Protein AF-A0A7C3K535-F1 (afdb_monomer_lite)

Sequence (162 aa):
RSIVRLREKTDRGTINLNTNGSIPEKAERLCDAGLDSIRVTLNSSHSRYFKLYHRPIGYTVKEAVETLTRAKGKGIYTSINLLVFPGFTDREREIEGLIELVRKTRLDLIQMRNLNIDPDLYLKTMGKAEGMGIQKMIDILSKEFPSLQFGYFNRTKEKFYR

Radius of gyration: 16.17 Å; chains: 1; bounding box: 36×31×44 Å

pLDDT: mean 96.26, std 3.2, range [77.0, 98.69]

Foldseek 3Di:
DVLLVVVVVDPDWAAEAEDQLFAQVVLLVVLVSNHAAYEHEAQALDQQLRCLPVVDDNGTSVSNLSNLQSSVVSVHQYEYAHADDAQQCQAPVRLVSVLVSCVRNVHQEYAYDHNPDDPVVSCVRRPGGGGPDPVVSVVVNCVSRVRYYYHHDDDISVVSRD

Structure (mmCIF, N/CA/C/O backbone):
data_AF-A0A7C3K535-F1
#
_entry.id   AF-A0A7C3K535-F1
#
loop_
_atom_site.group_PDB
_atom_site.id
_atom_site.type_symbol
_atom_site.label_atom_id
_atom_site.label_alt_id
_atom_site.label_comp_id
_atom_site.label_asym_id
_atom_site.label_entity_id
_atom_site.label_seq_id
_atom_site.pdbx_PDB_ins_code
_atom_site.Cartn_x
_atom_site.Cartn_y
_atom_site.Cartn_z
_atom_site.occupancy
_atom_site.B_iso_or_equiv
_atom_site.auth_seq_id
_atom_site.auth_comp_id
_atom_site.auth_asym_id
_atom_site.auth_atom_id
_atom_site.pdbx_PDB_model_num
ATOM 1 N N . ARG A 1 1 ? -19.157 -10.384 12.219 1.00 86.75 1 ARG A N 1
ATOM 2 C CA . ARG A 1 1 ? -19.613 -10.404 13.633 1.00 86.75 1 ARG A CA 1
ATOM 3 C C . ARG A 1 1 ? -18.448 -10.390 14.624 1.00 86.75 1 ARG A C 1
ATOM 5 O O . ARG A 1 1 ? -18.591 -9.742 15.644 1.00 86.75 1 ARG A O 1
ATOM 12 N N . SER A 1 2 ? -17.313 -11.042 14.347 1.00 95.31 2 SER A N 1
ATOM 13 C CA . SER A 1 2 ? -16.177 -11.086 15.286 1.00 95.31 2 SER A CA 1
ATOM 14 C C . SER A 1 2 ? -15.617 -9.709 15.663 1.00 95.31 2 SER A C 1
ATOM 16 O O . SER A 1 2 ? -15.393 -9.475 16.841 1.00 95.31 2 SER A O 1
ATOM 18 N N . ILE A 1 3 ? -15.464 -8.788 14.698 1.00 97.12 3 ILE A N 1
ATOM 19 C CA . ILE A 1 3 ? -14.992 -7.414 14.966 1.00 97.12 3 ILE A CA 1
ATOM 20 C C . ILE A 1 3 ? -15.950 -6.688 15.921 1.00 97.12 3 ILE A C 1
ATOM 22 O O . ILE A 1 3 ? -15.516 -6.242 16.974 1.00 97.12 3 ILE A O 1
ATOM 26 N N . VAL A 1 4 ? -17.252 -6.675 15.609 1.00 97.62 4 VAL A N 1
ATOM 27 C CA . VAL A 1 4 ? -18.290 -6.081 16.473 1.00 97.62 4 VAL A CA 1
ATOM 28 C C . VAL A 1 4 ? -18.220 -6.644 17.894 1.00 97.62 4 VAL A C 1
ATOM 30 O O . VAL A 1 4 ? -18.099 -5.885 18.844 1.00 97.62 4 VAL A O 1
ATOM 33 N N . ARG A 1 5 ? -18.187 -7.976 18.042 1.00 97.50 5 ARG A N 1
ATOM 34 C CA . ARG A 1 5 ? -18.094 -8.626 19.361 1.00 97.50 5 ARG A CA 1
ATOM 35 C C . ARG A 1 5 ? -16.826 -8.258 20.128 1.00 97.50 5 ARG A C 1
ATOM 37 O O . ARG A 1 5 ? -16.858 -8.189 21.350 1.00 97.50 5 ARG A O 1
ATOM 44 N N . LEU A 1 6 ? -15.707 -8.050 19.434 1.00 97.19 6 LEU A N 1
ATOM 45 C CA . LEU A 1 6 ? -14.477 -7.585 20.071 1.00 97.19 6 LEU A CA 1
ATOM 46 C C . LEU A 1 6 ? -14.632 -6.133 20.541 1.00 97.19 6 LEU A C 1
ATOM 48 O O . LEU A 1 6 ? -14.271 -5.824 21.674 1.00 97.19 6 LEU A O 1
ATOM 52 N N . ARG A 1 7 ? -15.229 -5.272 19.709 1.00 96.38 7 ARG A N 1
ATOM 53 C CA . ARG A 1 7 ? -15.475 -3.855 20.019 1.00 96.38 7 ARG A CA 1
ATOM 54 C C . ARG A 1 7 ? -16.488 -3.631 21.133 1.00 96.38 7 ARG A C 1
ATOM 56 O O . ARG A 1 7 ? -16.332 -2.687 21.894 1.00 96.38 7 ARG A O 1
ATOM 63 N N . GLU A 1 8 ? -17.443 -4.539 21.302 1.00 97.44 8 GLU A N 1
ATOM 64 C CA . GLU A 1 8 ? -18.340 -4.572 22.465 1.00 97.44 8 GLU A CA 1
ATOM 65 C C . GLU A 1 8 ? -17.599 -4.858 23.784 1.00 97.44 8 GLU A C 1
ATOM 67 O O . GLU A 1 8 ? -18.088 -4.504 24.854 1.00 97.44 8 GLU A O 1
ATOM 72 N N . LYS A 1 9 ? -16.437 -5.527 23.736 1.00 97.75 9 LYS A N 1
ATOM 73 C CA . LYS A 1 9 ? -15.646 -5.879 24.928 1.00 97.75 9 LYS A CA 1
ATOM 74 C C . LYS A 1 9 ? -14.537 -4.881 25.220 1.00 97.75 9 LYS A C 1
ATOM 76 O O . LYS A 1 9 ? -14.189 -4.692 26.382 1.00 97.75 9 LYS A O 1
ATOM 81 N N . THR A 1 10 ? -13.949 -4.283 24.188 1.00 96.44 10 THR A N 1
ATOM 82 C CA . THR A 1 10 ? -12.898 -3.284 24.352 1.00 96.44 10 THR A CA 1
ATOM 83 C C . THR A 1 10 ? -12.716 -2.431 23.101 1.00 96.44 10 THR A C 1
ATOM 85 O O . THR A 1 10 ? -12.750 -2.916 21.967 1.00 96.44 10 THR A O 1
ATOM 88 N N . ASP A 1 11 ? -12.440 -1.149 23.315 1.00 93.38 11 ASP A N 1
ATOM 89 C CA . ASP A 1 11 ? -11.973 -0.243 22.273 1.00 93.38 11 ASP A CA 1
ATOM 90 C C . ASP A 1 11 ? -10.447 -0.317 22.080 1.00 93.38 11 ASP A C 1
ATOM 92 O O . ASP A 1 11 ? -9.935 0.186 21.082 1.00 93.38 11 ASP A O 1
ATOM 96 N N . ARG A 1 12 ? -9.702 -0.948 22.997 1.00 95.19 12 ARG A N 1
ATOM 97 C CA . ARG A 1 12 ? -8.234 -0.990 22.991 1.00 95.19 12 ARG A CA 1
ATOM 98 C C . ARG A 1 12 ? -7.688 -1.898 21.888 1.00 95.19 12 ARG A C 1
ATOM 100 O O . ARG A 1 12 ? -8.333 -2.844 21.437 1.00 95.19 12 ARG A O 1
ATOM 107 N N . GLY A 1 13 ? -6.442 -1.628 21.500 1.00 95.00 13 GLY A N 1
ATOM 108 C CA . GLY A 1 13 ? -5.723 -2.400 20.488 1.00 95.00 13 GLY A CA 1
ATOM 109 C C . GLY A 1 13 ? -6.129 -2.049 19.058 1.00 95.00 13 GLY A C 1
ATOM 110 O O . GLY A 1 13 ? -7.038 -1.253 18.822 1.00 95.00 13 GLY A O 1
ATOM 111 N N . THR A 1 14 ? -5.413 -2.636 18.099 1.00 97.00 14 THR A N 1
ATOM 112 C CA . THR A 1 14 ? -5.598 -2.369 16.669 1.00 97.00 14 THR A CA 1
ATOM 113 C C . THR A 1 14 ? -6.067 -3.620 15.940 1.00 97.00 14 THR A C 1
ATOM 115 O O . THR A 1 14 ? -5.381 -4.642 15.959 1.00 97.00 14 THR A O 1
ATOM 118 N N . ILE A 1 15 ? -7.216 -3.542 15.273 1.00 97.62 15 ILE A N 1
ATOM 119 C CA . ILE A 1 15 ? -7.706 -4.577 14.363 1.00 97.62 15 ILE A CA 1
ATOM 120 C C . ILE A 1 15 ? -7.273 -4.187 12.951 1.00 97.62 15 ILE A C 1
ATOM 122 O O . ILE A 1 15 ? -7.832 -3.275 12.341 1.00 97.62 15 ILE A O 1
ATOM 126 N N . ASN A 1 16 ? -6.274 -4.906 12.439 1.00 97.75 16 ASN A N 1
ATOM 127 C CA . ASN A 1 16 ? -5.749 -4.729 11.091 1.00 97.75 16 ASN A CA 1
ATOM 128 C C . ASN A 1 16 ? -6.223 -5.847 10.155 1.00 97.75 16 ASN A C 1
ATOM 130 O O . ASN A 1 16 ? -6.024 -7.028 10.448 1.00 97.75 16 ASN A O 1
ATOM 134 N N . LEU A 1 17 ? -6.725 -5.483 8.977 1.00 97.88 17 LEU A N 1
ATOM 135 C CA . LEU A 1 17 ? -7.033 -6.422 7.903 1.00 97.88 17 LEU A CA 1
ATOM 136 C C . LEU A 1 17 ? -5.875 -6.496 6.904 1.00 97.88 17 LEU A C 1
ATOM 138 O O . LEU A 1 17 ? -5.513 -5.499 6.289 1.00 97.88 17 LEU A O 1
ATOM 142 N N . ASN A 1 18 ? -5.338 -7.696 6.690 1.00 97.56 18 ASN A N 1
ATOM 143 C CA . ASN A 1 18 ? -4.467 -7.990 5.553 1.00 97.56 18 ASN A CA 1
ATOM 144 C C . ASN A 1 18 ? -5.301 -8.637 4.450 1.00 97.56 18 ASN A C 1
ATOM 146 O O . ASN A 1 18 ? -5.963 -9.642 4.699 1.00 97.56 18 ASN A O 1
ATOM 150 N N . THR A 1 19 ? -5.278 -8.073 3.247 1.00 97.44 19 THR A N 1
ATOM 151 C CA . THR A 1 19 ? -6.087 -8.568 2.130 1.00 97.44 19 THR A CA 1
ATOM 152 C C . THR A 1 19 ? -5.402 -8.322 0.785 1.00 97.44 19 THR A C 1
ATOM 154 O O . THR A 1 19 ? -4.480 -7.520 0.669 1.00 97.44 19 THR A O 1
ATOM 157 N N . ASN A 1 20 ? -5.868 -9.008 -0.255 1.00 95.75 20 ASN A N 1
ATOM 158 C CA . ASN A 1 20 ? -5.533 -8.692 -1.645 1.00 95.75 20 ASN A CA 1
ATOM 159 C C . ASN A 1 20 ? -6.450 -7.604 -2.243 1.00 95.75 20 ASN A C 1
ATOM 161 O O . ASN A 1 20 ? -6.239 -7.195 -3.380 1.00 95.75 20 ASN A O 1
ATOM 165 N N . GLY A 1 21 ? -7.468 -7.153 -1.497 1.00 97.12 21 GLY A N 1
ATOM 166 C CA . GLY A 1 21 ? -8.404 -6.113 -1.928 1.00 97.12 21 GLY A CA 1
ATOM 167 C C . GLY A 1 21 ? -9.394 -6.555 -3.011 1.00 97.12 21 GLY A C 1
ATOM 168 O O . GLY A 1 21 ? -9.965 -5.719 -3.693 1.00 97.12 21 GLY A O 1
ATOM 169 N N . SER A 1 22 ? -9.606 -7.859 -3.192 1.00 97.19 22 SER A N 1
ATOM 170 C CA . SER A 1 22 ? -10.428 -8.394 -4.292 1.00 97.19 22 SER A CA 1
ATOM 171 C C . SER A 1 22 ? -11.937 -8.153 -4.177 1.00 97.19 22 SER A C 1
ATOM 173 O O . SER A 1 22 ? -12.636 -8.297 -5.174 1.00 97.19 22 SER A O 1
ATOM 175 N N . ILE A 1 23 ? -12.461 -7.826 -2.987 1.00 97.88 23 ILE A N 1
ATOM 176 C CA . ILE A 1 23 ? -13.910 -7.704 -2.748 1.00 97.88 23 ILE A CA 1
ATOM 177 C C . ILE A 1 23 ? -14.211 -6.423 -1.948 1.00 97.88 23 ILE A C 1
ATOM 179 O O . ILE A 1 23 ? -14.286 -6.483 -0.710 1.00 97.88 23 ILE A O 1
ATOM 183 N N . PRO A 1 24 ? -14.389 -5.272 -2.624 1.00 98.38 24 PRO A N 1
ATOM 184 C CA . PRO A 1 24 ? -14.587 -3.978 -1.973 1.00 98.38 24 PRO A CA 1
ATOM 185 C C . PRO A 1 24 ? -15.774 -3.943 -1.010 1.00 98.38 24 PRO A C 1
ATOM 187 O O . PRO A 1 24 ? -15.627 -3.449 0.108 1.00 98.38 24 PRO A O 1
ATOM 190 N N . GLU A 1 25 ? -16.922 -4.536 -1.367 1.00 98.12 25 GLU A N 1
ATOM 191 C CA . GLU A 1 25 ? -18.115 -4.484 -0.506 1.00 98.12 25 GLU A CA 1
ATOM 192 C C . GLU A 1 25 ? -17.897 -5.240 0.810 1.00 98.12 25 GLU A C 1
ATOM 194 O O . GLU A 1 25 ? -18.410 -4.860 1.862 1.00 98.12 25 GLU A O 1
ATOM 199 N N . LYS A 1 26 ? -17.116 -6.327 0.784 1.00 97.50 26 LYS A N 1
ATOM 200 C CA . LYS A 1 26 ? -16.793 -7.074 2.008 1.00 97.50 26 LYS A CA 1
ATOM 201 C C . LYS A 1 26 ? -15.821 -6.300 2.888 1.00 97.50 26 LYS A C 1
ATOM 203 O O . LYS A 1 26 ? -15.988 -6.327 4.103 1.00 97.50 26 LYS A O 1
ATOM 208 N N . ALA A 1 27 ? -14.833 -5.626 2.301 1.00 98.00 27 ALA A N 1
ATOM 209 C CA . ALA A 1 27 ? -13.913 -4.783 3.056 1.00 98.00 27 ALA A CA 1
ATOM 210 C C . ALA A 1 27 ? -14.654 -3.614 3.719 1.00 98.00 27 ALA A C 1
ATOM 212 O O . ALA A 1 27 ? -14.468 -3.373 4.910 1.00 98.00 27 ALA A O 1
ATOM 213 N N . GLU A 1 28 ? -15.561 -2.960 2.995 1.00 98.12 28 GLU A N 1
ATOM 214 C CA . GLU A 1 28 ? -16.398 -1.877 3.518 1.00 98.12 28 GLU A CA 1
ATOM 215 C C . GLU A 1 28 ? -17.247 -2.330 4.715 1.00 98.12 28 GLU A C 1
ATOM 217 O O . GLU A 1 28 ? -17.215 -1.701 5.770 1.00 98.12 28 GLU A O 1
ATOM 222 N N . ARG A 1 29 ? -17.886 -3.504 4.627 1.00 98.12 29 ARG A N 1
ATOM 223 C CA . ARG A 1 29 ? -18.624 -4.088 5.762 1.00 98.12 29 ARG A CA 1
ATOM 224 C C . ARG A 1 29 ? -17.751 -4.364 6.988 1.00 98.12 29 ARG A C 1
ATOM 226 O O . ARG A 1 29 ? -18.265 -4.394 8.104 1.00 98.12 29 ARG A O 1
ATOM 233 N N . LEU A 1 30 ? -16.457 -4.636 6.801 1.00 98.25 30 LEU A N 1
ATOM 234 C CA . LEU A 1 30 ? -15.517 -4.786 7.916 1.00 98.25 30 LEU A CA 1
ATOM 235 C C . LEU A 1 30 ? -15.138 -3.424 8.507 1.00 98.25 30 LEU A C 1
ATOM 237 O O . LEU A 1 30 ? -15.011 -3.333 9.725 1.00 98.25 30 LEU A O 1
ATOM 241 N N . CYS A 1 31 ? -15.029 -2.381 7.678 1.00 98.12 31 CYS A N 1
ATOM 242 C CA . CYS A 1 31 ? -14.852 -0.999 8.130 1.00 98.12 31 CYS A CA 1
ATOM 243 C C . CYS A 1 31 ? -16.015 -0.584 9.040 1.00 98.12 31 CYS A C 1
ATOM 245 O O . CYS A 1 31 ? -15.785 -0.227 10.193 1.00 98.12 31 CYS A O 1
ATOM 247 N N . ASP A 1 32 ? -17.256 -0.770 8.579 1.00 98.06 32 ASP A N 1
ATOM 248 C CA . ASP A 1 32 ? -18.470 -0.458 9.350 1.00 98.06 32 ASP A CA 1
ATOM 249 C C . ASP A 1 32 ? -18.575 -1.265 10.659 1.00 98.06 32 ASP A C 1
ATOM 251 O O . ASP A 1 32 ? -19.232 -0.852 11.611 1.00 98.06 32 ASP A O 1
ATOM 255 N N . ALA A 1 33 ? -17.918 -2.426 10.729 1.00 97.81 33 ALA A N 1
ATOM 256 C CA . ALA A 1 33 ? -17.906 -3.276 11.914 1.00 97.81 33 ALA A CA 1
ATOM 257 C C . ALA A 1 33 ? -16.893 -2.844 12.994 1.00 97.81 33 ALA A C 1
ATOM 259 O O . ALA A 1 33 ? -16.881 -3.467 14.058 1.00 97.81 33 ALA A O 1
ATOM 260 N N . GLY A 1 34 ? -16.046 -1.838 12.733 1.00 97.62 34 GLY A N 1
ATOM 261 C CA . GLY A 1 34 ? -15.044 -1.319 13.677 1.00 97.62 34 GLY A CA 1
ATOM 262 C C . GLY A 1 34 ? -13.599 -1.769 13.415 1.00 97.62 34 GLY A C 1
ATOM 263 O O . GLY A 1 34 ? -12.822 -1.915 14.365 1.00 97.62 34 GLY A O 1
ATOM 264 N N . LEU A 1 35 ? -13.251 -2.045 12.152 1.00 98.00 35 LEU A N 1
ATOM 265 C CA . LEU A 1 35 ? -11.861 -2.218 11.705 1.00 98.00 35 LEU A CA 1
ATOM 266 C C . LEU A 1 35 ? -11.084 -0.901 11.888 1.00 98.00 35 LEU A C 1
ATOM 268 O O . LEU A 1 35 ? -11.656 0.151 11.642 1.00 98.00 35 LEU A O 1
ATOM 272 N N . ASP A 1 36 ? -9.801 -0.940 12.266 1.00 98.38 36 ASP A N 1
ATOM 273 C CA . ASP A 1 36 ? -9.002 0.296 12.419 1.00 98.38 36 ASP A CA 1
ATOM 274 C C . ASP A 1 36 ? -8.091 0.564 11.222 1.00 98.38 36 ASP A C 1
ATOM 276 O O . ASP A 1 36 ? -7.874 1.714 10.835 1.00 98.38 36 ASP A O 1
ATOM 280 N N . SER A 1 37 ? -7.519 -0.499 10.653 1.00 98.44 37 SER A N 1
ATOM 281 C CA . SER A 1 37 ? -6.593 -0.390 9.533 1.00 98.44 37 SER A CA 1
ATOM 282 C C . SER A 1 37 ? -6.758 -1.511 8.521 1.00 98.44 37 SER A C 1
ATOM 284 O O . SER A 1 37 ? -7.152 -2.638 8.838 1.00 98.44 37 SER A O 1
ATOM 286 N N . ILE A 1 38 ? -6.403 -1.202 7.281 1.00 98.56 38 ILE A N 1
ATOM 287 C CA . ILE A 1 38 ? -6.387 -2.150 6.176 1.00 98.56 38 ILE A CA 1
ATOM 288 C C . ILE A 1 38 ? -5.071 -2.045 5.415 1.00 98.56 38 ILE A C 1
ATOM 290 O O . ILE A 1 38 ? -4.523 -0.960 5.202 1.00 98.56 38 ILE A O 1
ATOM 294 N N . ARG A 1 39 ? -4.575 -3.201 4.987 1.00 98.25 39 ARG A N 1
ATOM 295 C CA . ARG A 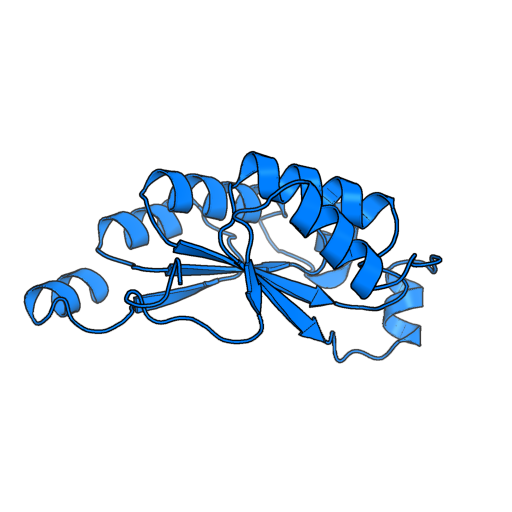1 39 ? -3.399 -3.329 4.144 1.00 98.25 39 ARG A CA 1
ATOM 296 C C . ARG A 1 39 ? -3.704 -4.172 2.921 1.00 98.25 39 ARG A C 1
ATOM 298 O O . ARG A 1 39 ? -4.140 -5.319 3.055 1.00 98.25 39 ARG A O 1
ATOM 305 N N . VAL A 1 40 ? -3.409 -3.613 1.751 1.00 98.38 40 VAL A N 1
ATOM 306 C CA . VAL A 1 40 ? -3.534 -4.298 0.460 1.00 98.38 40 VAL A CA 1
ATOM 307 C C . VAL A 1 40 ? -2.156 -4.540 -0.151 1.00 98.38 40 VAL A C 1
ATOM 309 O O . VAL A 1 40 ? -1.333 -3.632 -0.219 1.00 98.38 40 VAL A O 1
ATOM 312 N N . THR A 1 41 ? -1.877 -5.766 -0.587 1.00 97.44 41 THR A N 1
ATOM 313 C CA . THR A 1 41 ? -0.598 -6.104 -1.234 1.00 97.44 41 THR A CA 1
ATOM 314 C C . THR A 1 41 ? -0.650 -5.862 -2.735 1.00 97.44 41 THR A C 1
ATOM 316 O O . THR A 1 41 ? -1.550 -6.367 -3.401 1.00 97.44 41 THR A O 1
ATOM 319 N N . LEU A 1 42 ? 0.347 -5.145 -3.259 1.00 96.88 42 LEU A N 1
ATOM 320 C CA . LEU A 1 42 ? 0.508 -4.845 -4.682 1.00 96.88 42 LEU A CA 1
ATOM 321 C C . LEU A 1 42 ? 1.985 -4.998 -5.073 1.00 96.88 42 LEU A C 1
ATOM 323 O O . LEU A 1 42 ? 2.867 -4.542 -4.344 1.00 96.88 42 LEU A O 1
ATOM 327 N N . ASN A 1 43 ? 2.268 -5.585 -6.236 1.00 96.06 43 ASN A N 1
ATOM 328 C CA . ASN A 1 43 ? 3.584 -5.460 -6.881 1.00 96.06 43 ASN A CA 1
ATOM 329 C C . ASN A 1 43 ? 3.664 -4.263 -7.842 1.00 96.06 43 ASN A C 1
ATOM 331 O O . ASN A 1 43 ? 4.754 -3.800 -8.153 1.00 96.06 43 ASN A O 1
ATOM 335 N N . SER A 1 44 ? 2.516 -3.801 -8.343 1.00 97.12 44 SER A N 1
ATOM 336 C CA . SER A 1 44 ? 2.398 -2.714 -9.312 1.00 97.12 44 SER A CA 1
ATOM 337 C C . SER A 1 44 ? 0.988 -2.122 -9.271 1.00 97.12 44 SER A C 1
ATOM 339 O O . SER A 1 44 ? 0.015 -2.840 -9.024 1.00 97.12 44 SER A O 1
ATOM 341 N N . SER A 1 45 ? 0.873 -0.822 -9.545 1.00 95.56 45 SER A N 1
ATOM 342 C CA . SER A 1 45 ? -0.403 -0.125 -9.771 1.00 95.56 45 SER A CA 1
ATOM 343 C C . SER A 1 45 ? -0.956 -0.347 -11.187 1.00 95.56 45 SER A C 1
ATOM 345 O O . SER A 1 45 ? -2.138 -0.115 -11.447 1.00 95.56 45 SER A O 1
ATOM 347 N N . HIS A 1 46 ? -0.132 -0.850 -12.108 1.00 96.50 46 HIS A N 1
ATOM 348 C CA . HIS A 1 46 ? -0.516 -1.110 -13.490 1.00 96.50 46 HIS A CA 1
ATOM 349 C C . HIS A 1 46 ? -1.126 -2.500 -13.643 1.00 96.50 46 HIS A C 1
ATOM 351 O O . HIS A 1 46 ? -0.506 -3.518 -13.331 1.00 96.50 46 HIS A O 1
ATOM 357 N N . SER A 1 47 ? -2.320 -2.559 -14.238 1.00 96.19 47 SER A N 1
ATOM 358 C CA . SER A 1 47 ? -3.088 -3.803 -14.407 1.00 96.19 47 SER A CA 1
ATOM 359 C C . SER A 1 47 ? -2.291 -4.936 -15.073 1.00 96.19 47 SER A C 1
ATOM 361 O O . SER A 1 47 ? -2.377 -6.088 -14.646 1.00 96.19 47 SER A O 1
ATOM 363 N N . ARG A 1 48 ? -1.457 -4.617 -16.077 1.00 95.81 48 ARG A N 1
ATOM 364 C CA . ARG A 1 48 ? -0.600 -5.601 -16.762 1.00 95.81 48 ARG A CA 1
ATOM 365 C C . ARG A 1 48 ? 0.339 -6.309 -15.784 1.00 95.81 48 ARG A C 1
ATOM 367 O O . ARG A 1 48 ? 0.341 -7.536 -15.726 1.00 95.81 48 ARG A O 1
ATOM 374 N N . TYR A 1 49 ? 1.132 -5.552 -15.034 1.00 96.62 49 TYR A N 1
ATOM 375 C CA . TYR A 1 49 ? 2.157 -6.109 -14.149 1.00 96.62 49 TYR A CA 1
ATOM 376 C C . TYR A 1 49 ? 1.560 -6.691 -12.872 1.00 96.62 49 TYR A C 1
ATOM 378 O O . TYR A 1 49 ? 2.045 -7.714 -12.386 1.00 96.62 49 TYR A O 1
ATOM 386 N N . PHE A 1 50 ? 0.455 -6.114 -12.394 1.00 97.31 50 PHE A N 1
ATOM 387 C CA . PHE A 1 50 ? -0.363 -6.716 -11.350 1.00 97.31 50 PHE A CA 1
ATOM 388 C C . PHE A 1 50 ? -0.818 -8.125 -11.747 1.00 97.31 50 PHE A C 1
ATOM 390 O O . PHE A 1 50 ? -0.600 -9.089 -11.013 1.00 97.31 50 PHE A O 1
ATOM 397 N N . LYS A 1 51 ? -1.397 -8.273 -12.948 1.00 97.19 51 LYS A N 1
ATOM 398 C CA . LYS A 1 51 ? -1.884 -9.562 -13.456 1.00 97.19 51 LYS A CA 1
ATOM 399 C C . LYS A 1 51 ? -0.756 -10.574 -13.655 1.00 97.19 51 LYS A C 1
ATOM 401 O O . LYS A 1 51 ? -0.939 -11.739 -13.310 1.00 97.19 51 LYS A O 1
ATOM 406 N N . LEU A 1 52 ? 0.384 -10.149 -14.203 1.00 96.25 52 LEU A N 1
ATOM 407 C CA . LEU A 1 52 ? 1.532 -11.030 -14.447 1.00 96.25 52 LEU A CA 1
ATOM 408 C C . LEU A 1 52 ? 2.074 -11.653 -13.153 1.00 96.25 52 LEU A C 1
ATOM 410 O O . LEU A 1 52 ? 2.413 -12.836 -13.152 1.00 96.25 52 LEU A O 1
ATOM 414 N N . TYR A 1 53 ? 2.108 -10.876 -12.066 1.00 95.81 53 TYR A N 1
ATOM 415 C CA . TYR A 1 53 ? 2.579 -11.345 -10.764 1.00 95.81 53 TYR A CA 1
ATOM 416 C C . TYR A 1 53 ? 1.508 -12.130 -10.006 1.00 95.81 53 TYR A C 1
ATOM 418 O O . TYR A 1 53 ? 1.715 -13.287 -9.652 1.00 95.81 53 TYR A O 1
ATOM 426 N N . HIS A 1 54 ? 0.350 -11.509 -9.761 1.00 94.69 54 HIS A N 1
ATOM 427 C CA . HIS A 1 54 ? -0.665 -12.057 -8.860 1.00 94.69 54 HIS A CA 1
ATOM 428 C C . HIS A 1 54 ? -1.537 -13.137 -9.499 1.00 94.69 54 HIS A C 1
ATOM 430 O O . HIS A 1 54 ? -2.147 -13.913 -8.768 1.00 94.69 54 HIS A O 1
ATOM 436 N N . ARG A 1 55 ? -1.633 -13.171 -10.837 1.00 95.06 55 ARG A N 1
ATOM 437 C CA . ARG A 1 55 ? -2.518 -14.073 -11.597 1.00 95.06 55 ARG A CA 1
ATOM 438 C C . ARG A 1 55 ? -3.930 -14.169 -10.981 1.00 95.06 55 ARG A C 1
ATOM 440 O O . ARG A 1 55 ? -4.397 -15.267 -10.683 1.00 95.06 55 ARG A O 1
ATOM 447 N N . PRO A 1 56 ? -4.598 -13.024 -10.745 1.00 95.12 56 PRO A N 1
ATOM 448 C CA . PRO A 1 56 ? -5.853 -12.988 -10.009 1.00 95.12 56 PRO A CA 1
ATOM 449 C C . PRO A 1 56 ? -6.979 -13.702 -10.770 1.00 95.12 56 PRO A C 1
ATOM 451 O O . PRO A 1 56 ? -7.035 -13.661 -12.000 1.00 95.12 56 PRO A O 1
ATOM 454 N N . ILE A 1 57 ? -7.910 -14.305 -10.026 1.00 93.44 57 ILE A N 1
ATOM 455 C CA . ILE A 1 57 ? -9.131 -14.918 -10.564 1.00 93.44 57 ILE A CA 1
ATOM 456 C C . ILE A 1 57 ? -10.317 -14.057 -10.135 1.00 93.44 57 ILE A C 1
ATOM 458 O O . ILE A 1 57 ? -10.553 -13.880 -8.943 1.00 93.44 57 ILE A O 1
ATOM 462 N N . GLY A 1 58 ? -11.057 -13.516 -11.105 1.00 92.50 58 GLY A N 1
ATOM 463 C CA . GLY A 1 58 ? -12.291 -12.766 -10.846 1.00 92.50 58 GLY A CA 1
ATOM 464 C C . GLY A 1 58 ? -12.110 -11.346 -10.295 1.00 92.50 58 GLY A C 1
ATOM 465 O O . GLY A 1 58 ? -13.096 -10.747 -9.889 1.00 92.50 58 GLY A O 1
ATOM 466 N N . TYR A 1 59 ? -10.889 -10.799 -10.282 1.00 95.25 59 TYR A N 1
ATOM 467 C CA . TYR A 1 59 ? -10.633 -9.398 -9.927 1.00 95.25 59 TYR A CA 1
ATOM 468 C C . TYR A 1 59 ? -9.351 -8.866 -10.586 1.00 95.25 59 TYR A C 1
ATOM 470 O O . TYR A 1 59 ? -8.556 -9.614 -11.162 1.00 95.25 59 TYR A O 1
ATOM 478 N N . THR A 1 60 ? -9.148 -7.558 -10.504 1.00 96.62 60 THR A N 1
ATOM 479 C CA . THR A 1 60 ? -8.004 -6.816 -11.033 1.00 96.62 60 THR A CA 1
ATOM 480 C C . THR A 1 60 ? -7.456 -5.852 -9.980 1.00 96.62 60 THR A C 1
ATOM 482 O O . THR A 1 60 ? -7.967 -5.736 -8.867 1.00 96.62 60 THR A O 1
ATOM 485 N N . VAL A 1 61 ? -6.420 -5.094 -10.344 1.00 97.50 61 VAL A N 1
ATOM 486 C CA . VAL A 1 61 ? -5.926 -4.003 -9.495 1.00 97.50 61 VAL A CA 1
ATOM 487 C C . VAL A 1 61 ? -7.017 -2.962 -9.195 1.00 97.50 61 VAL A C 1
ATOM 489 O O . VAL A 1 61 ? -6.960 -2.310 -8.161 1.00 97.50 61 VAL A O 1
ATOM 492 N N . LYS A 1 62 ? -8.047 -2.823 -10.045 1.00 97.94 62 LYS A N 1
ATOM 493 C CA . LYS A 1 62 ? -9.127 -1.847 -9.835 1.00 97.94 62 LYS A CA 1
ATOM 494 C C . LYS A 1 62 ? -9.899 -2.114 -8.546 1.00 97.94 62 LYS A C 1
ATOM 496 O O . LYS A 1 62 ? -10.132 -1.174 -7.796 1.00 97.94 62 LYS A O 1
ATOM 501 N N . GLU A 1 63 ? -10.230 -3.371 -8.260 1.00 98.44 63 GLU A N 1
ATOM 502 C CA . GLU A 1 63 ? -10.929 -3.760 -7.029 1.00 98.44 63 GLU A CA 1
ATOM 503 C C . GLU A 1 63 ? -10.052 -3.508 -5.793 1.00 98.44 63 GLU A C 1
ATOM 505 O O . GLU A 1 63 ? -10.537 -3.032 -4.766 1.00 98.44 63 GLU A O 1
ATOM 510 N N . ALA A 1 64 ? -8.739 -3.733 -5.909 1.00 97.94 64 ALA A N 1
ATOM 511 C CA . ALA A 1 64 ? -7.785 -3.425 -4.847 1.00 97.94 64 ALA A CA 1
ATOM 512 C C . ALA A 1 64 ? -7.727 -1.918 -4.538 1.00 97.94 64 ALA A C 1
ATOM 514 O O . ALA A 1 64 ? -7.761 -1.522 -3.370 1.00 97.94 64 ALA A O 1
ATOM 515 N N . VAL A 1 65 ? -7.704 -1.076 -5.577 1.00 98.50 65 VAL A N 1
ATOM 516 C CA . VAL A 1 65 ? -7.770 0.388 -5.443 1.00 98.50 65 VAL A CA 1
ATOM 517 C C . VAL A 1 65 ? -9.109 0.827 -4.854 1.00 98.50 65 VAL A C 1
ATOM 519 O O . VAL A 1 65 ? -9.128 1.629 -3.927 1.00 98.50 65 VAL A O 1
ATOM 522 N N . GLU A 1 66 ? -10.218 0.270 -5.338 1.00 98.62 66 GLU A N 1
ATOM 523 C CA . GLU A 1 66 ? -11.563 0.575 -4.842 1.00 98.62 66 GLU A CA 1
ATOM 524 C C . GLU A 1 66 ? -11.721 0.209 -3.361 1.00 98.62 66 GLU A C 1
ATOM 526 O O . GLU A 1 66 ? -12.251 0.993 -2.576 1.00 98.62 66 GLU A O 1
ATOM 531 N N . THR A 1 67 ? -11.187 -0.944 -2.948 1.00 98.69 67 THR A N 1
ATOM 532 C CA . THR A 1 67 ? -11.140 -1.362 -1.540 1.00 98.69 67 THR A CA 1
ATOM 533 C C . THR A 1 67 ? -10.453 -0.311 -0.665 1.00 98.69 67 THR A C 1
ATOM 535 O O . THR A 1 67 ? -10.976 0.043 0.393 1.00 98.69 67 THR A O 1
ATOM 538 N N . LEU A 1 68 ? -9.299 0.208 -1.101 1.00 98.69 68 LEU A N 1
ATOM 539 C CA . LEU A 1 68 ? -8.567 1.248 -0.373 1.00 98.69 68 LEU A CA 1
ATOM 540 C C . LEU A 1 68 ? -9.337 2.571 -0.352 1.00 98.69 68 LEU A C 1
ATOM 542 O O . LEU A 1 68 ? -9.477 3.169 0.712 1.00 98.69 68 LEU A O 1
ATOM 546 N N . THR A 1 69 ? -9.878 3.007 -1.493 1.00 98.62 69 THR A N 1
ATOM 547 C CA . THR A 1 69 ? -10.659 4.249 -1.596 1.00 98.62 69 THR A CA 1
ATOM 548 C C . THR A 1 69 ? -11.878 4.225 -0.670 1.00 98.62 69 THR A C 1
ATOM 550 O O . THR A 1 69 ? -12.095 5.186 0.072 1.00 98.62 69 THR A O 1
ATOM 553 N N . ARG A 1 70 ? -12.640 3.122 -0.648 1.00 98.56 70 ARG A N 1
ATOM 554 C CA . ARG A 1 70 ? -13.801 2.969 0.244 1.00 98.56 70 ARG A CA 1
ATOM 555 C C . ARG A 1 70 ? -13.403 2.950 1.711 1.00 98.56 70 ARG A C 1
ATOM 557 O O . ARG A 1 70 ? -13.990 3.680 2.506 1.00 98.56 70 ARG A O 1
ATOM 564 N N . ALA A 1 71 ? -12.382 2.170 2.067 1.00 98.62 71 ALA A N 1
ATOM 565 C CA . ALA A 1 71 ? -11.887 2.119 3.439 1.00 98.62 71 ALA A CA 1
ATOM 566 C C . ALA A 1 71 ? -11.425 3.504 3.918 1.00 98.62 71 ALA A C 1
ATOM 568 O O . ALA A 1 71 ? -11.805 3.938 5.007 1.00 98.62 71 ALA A O 1
ATOM 569 N N . LYS A 1 72 ? -10.693 4.248 3.077 1.00 98.25 72 LYS A N 1
ATOM 570 C CA . LYS A 1 72 ? -10.282 5.615 3.403 1.00 98.25 72 LYS A CA 1
ATOM 571 C C . LYS A 1 72 ? -11.476 6.548 3.589 1.00 98.25 72 LYS A C 1
ATOM 573 O O . LYS A 1 72 ? -11.482 7.347 4.522 1.00 98.25 72 LYS A O 1
ATOM 578 N N . GLY A 1 73 ? -12.500 6.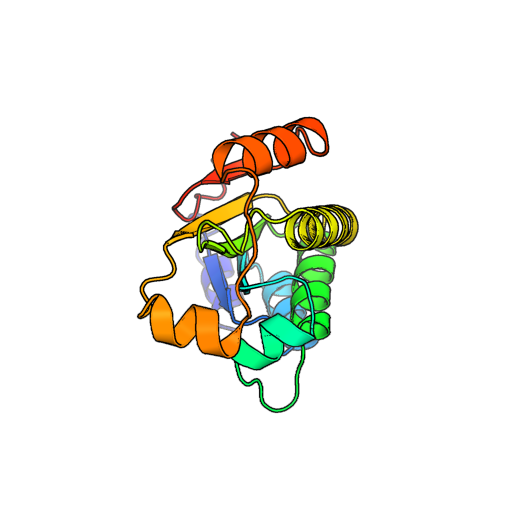432 2.740 1.00 98.06 73 GLY A N 1
ATOM 579 C CA . GLY A 1 73 ? -13.755 7.183 2.868 1.00 98.06 73 GLY A CA 1
ATOM 580 C C . GLY A 1 73 ? -14.494 6.935 4.189 1.00 98.06 73 GLY A C 1
ATOM 581 O O . GLY A 1 73 ? -15.211 7.813 4.658 1.00 98.06 73 GLY A O 1
ATOM 582 N N . LYS A 1 74 ? -14.266 5.779 4.821 1.00 98.00 74 LYS A N 1
ATOM 583 C CA . LYS A 1 74 ? -14.790 5.410 6.146 1.00 98.00 74 LYS A CA 1
ATOM 584 C C . LYS A 1 74 ? -13.859 5.797 7.306 1.00 98.00 74 LYS A C 1
ATOM 586 O O . LYS A 1 74 ? -14.127 5.431 8.444 1.00 98.00 74 LYS A O 1
ATOM 591 N N . GLY A 1 75 ? -12.765 6.512 7.036 1.00 97.50 75 GLY A N 1
ATOM 592 C CA . GLY A 1 75 ? -11.798 6.942 8.052 1.00 97.50 75 GLY A CA 1
ATOM 593 C C . GLY A 1 75 ? -10.817 5.856 8.503 1.00 97.50 75 GLY A C 1
ATOM 594 O O . GLY A 1 75 ? -10.111 6.054 9.490 1.00 97.50 75 GLY A O 1
ATOM 595 N N . ILE A 1 76 ? -10.748 4.723 7.797 1.00 98.31 76 ILE A N 1
ATOM 596 C CA . ILE A 1 76 ? -9.815 3.637 8.118 1.00 98.31 76 ILE A CA 1
ATOM 597 C C . ILE A 1 76 ? -8.393 4.038 7.729 1.00 98.31 76 ILE A C 1
ATOM 599 O O . ILE A 1 76 ? -8.181 4.646 6.678 1.00 98.31 76 ILE A O 1
ATOM 603 N N . TYR A 1 77 ? -7.411 3.657 8.550 1.00 98.50 77 TYR A N 1
ATOM 604 C CA . TYR A 1 77 ? -6.003 3.834 8.209 1.00 98.50 77 TYR A CA 1
ATOM 605 C C . TYR A 1 77 ? -5.613 2.865 7.091 1.00 98.50 77 TYR A C 1
ATOM 607 O O . TYR A 1 77 ? -5.653 1.639 7.253 1.00 98.50 77 TYR A O 1
ATOM 615 N N . THR A 1 78 ? -5.262 3.413 5.934 1.00 98.56 78 THR A N 1
ATOM 616 C CA . THR A 1 78 ? -5.031 2.641 4.713 1.00 98.56 78 THR A CA 1
ATOM 617 C C . THR A 1 78 ? -3.552 2.525 4.404 1.00 98.56 78 THR A C 1
ATOM 619 O O . THR A 1 78 ? -2.804 3.501 4.406 1.00 98.56 78 THR A O 1
ATOM 622 N N . SER A 1 79 ? -3.124 1.310 4.082 1.00 98.44 79 SER A N 1
ATOM 623 C CA . SER A 1 79 ? -1.749 1.049 3.689 1.00 98.44 79 SER A CA 1
ATOM 624 C C . SER A 1 79 ? -1.666 0.110 2.497 1.00 98.44 79 SER A C 1
ATOM 626 O O . SER A 1 79 ? -2.549 -0.724 2.271 1.00 98.44 79 SER A O 1
ATOM 628 N N . ILE A 1 80 ? -0.568 0.215 1.754 1.00 98.50 80 ILE A N 1
ATOM 629 C CA . ILE A 1 80 ? -0.177 -0.818 0.798 1.00 98.50 80 ILE A CA 1
ATOM 630 C C . ILE A 1 80 ? 1.070 -1.540 1.271 1.00 98.50 80 ILE A C 1
ATOM 632 O O . ILE A 1 80 ? 1.981 -0.941 1.833 1.00 98.50 80 ILE A O 1
ATOM 636 N N . ASN A 1 81 ? 1.115 -2.839 1.007 1.00 98.12 81 ASN A N 1
ATOM 637 C CA . ASN A 1 81 ? 2.335 -3.624 1.045 1.00 98.12 81 ASN A CA 1
ATOM 638 C C . ASN A 1 81 ? 2.908 -3.667 -0.372 1.00 98.12 81 ASN A C 1
ATOM 640 O O . ASN A 1 81 ? 2.529 -4.543 -1.157 1.00 98.12 81 ASN A O 1
ATOM 644 N N . LEU A 1 82 ? 3.776 -2.708 -0.688 1.00 98.19 82 LEU A N 1
ATOM 645 C CA . LEU A 1 82 ? 4.424 -2.604 -1.988 1.00 98.19 82 LEU A CA 1
ATOM 646 C C . LEU A 1 82 ? 5.585 -3.599 -2.055 1.00 98.19 82 LEU A C 1
ATOM 648 O O . LEU A 1 82 ? 6.522 -3.521 -1.257 1.00 98.19 82 LEU A O 1
ATOM 652 N N . LEU A 1 83 ? 5.503 -4.544 -2.992 1.00 97.31 83 LEU A N 1
ATOM 653 C CA . LEU A 1 83 ? 6.568 -5.509 -3.255 1.00 97.31 83 LEU A CA 1
ATOM 654 C C . LEU A 1 83 ? 7.634 -4.847 -4.130 1.00 97.31 83 LEU A C 1
ATOM 656 O O . LEU A 1 83 ? 7.474 -4.712 -5.340 1.00 97.31 83 LEU A O 1
ATOM 660 N N . VAL A 1 84 ? 8.692 -4.386 -3.477 1.00 96.62 84 VAL A N 1
ATOM 661 C CA . VAL A 1 84 ? 9.767 -3.601 -4.066 1.00 96.62 84 VAL A CA 1
ATOM 662 C C . VAL A 1 84 ? 10.764 -4.513 -4.763 1.00 96.62 84 VAL A C 1
ATOM 664 O O . VAL A 1 84 ? 11.331 -5.422 -4.152 1.00 96.62 84 VAL A O 1
ATOM 667 N N . PHE A 1 85 ? 11.013 -4.210 -6.031 1.00 96.56 85 PHE A N 1
ATOM 668 C CA . PHE A 1 85 ? 12.071 -4.790 -6.839 1.00 96.56 85 PHE A CA 1
ATOM 669 C C . PHE A 1 85 ? 12.860 -3.648 -7.507 1.00 96.56 85 PHE A C 1
ATOM 671 O O . PHE A 1 85 ? 12.319 -3.002 -8.412 1.00 96.56 85 PHE A O 1
ATOM 678 N N . PRO A 1 86 ? 14.100 -3.360 -7.065 1.00 95.31 86 PRO A N 1
ATOM 679 C CA . PRO A 1 86 ? 14.936 -2.319 -7.666 1.00 95.31 86 PRO A CA 1
ATOM 680 C C . PRO A 1 86 ? 15.152 -2.543 -9.168 1.00 95.31 86 PRO A C 1
ATOM 682 O O . PRO A 1 86 ? 15.365 -3.670 -9.610 1.00 95.31 86 PRO A O 1
ATOM 685 N N . GLY A 1 87 ? 15.072 -1.475 -9.957 1.00 93.94 87 GLY A N 1
ATOM 686 C CA . GLY A 1 87 ? 15.065 -1.518 -11.421 1.00 93.94 87 GLY A CA 1
ATOM 687 C C . GLY A 1 87 ? 13.664 -1.636 -12.030 1.00 93.94 87 GLY A C 1
ATOM 688 O O . GLY A 1 87 ? 13.458 -1.276 -13.187 1.00 93.94 87 GLY A O 1
ATOM 689 N N . PHE A 1 88 ? 12.677 -2.114 -11.264 1.00 95.94 88 PHE A N 1
ATOM 690 C CA . PHE A 1 88 ? 11.298 -2.248 -11.730 1.00 95.94 88 PHE A CA 1
ATOM 691 C C . PHE A 1 88 ? 10.352 -1.283 -11.018 1.00 95.94 88 PHE A C 1
ATOM 693 O O . PHE A 1 88 ? 9.703 -0.480 -11.682 1.00 95.94 88 PHE A O 1
ATOM 700 N N . THR A 1 89 ? 10.259 -1.356 -9.687 1.00 96.25 89 THR A N 1
ATOM 701 C CA . THR A 1 89 ? 9.298 -0.566 -8.892 1.00 96.25 89 THR A CA 1
ATOM 702 C C . THR A 1 89 ? 9.612 0.934 -8.915 1.00 96.25 89 THR A C 1
ATOM 704 O O . THR A 1 89 ? 8.715 1.754 -8.776 1.00 96.25 89 THR A O 1
ATOM 707 N N . ASP A 1 90 ? 10.876 1.288 -9.121 1.00 97.12 90 ASP A N 1
ATOM 708 C CA . ASP A 1 90 ? 11.426 2.644 -9.185 1.00 97.12 90 ASP A CA 1
ATOM 709 C C . ASP A 1 90 ? 11.690 3.130 -10.615 1.00 97.12 90 ASP A C 1
ATOM 711 O O . ASP A 1 90 ? 12.479 4.049 -10.827 1.00 97.12 90 ASP A O 1
ATOM 715 N N . ARG A 1 91 ? 11.057 2.530 -11.624 1.00 96.19 91 ARG A N 1
ATOM 716 C CA . ARG A 1 91 ? 11.046 3.123 -12.967 1.00 96.19 91 ARG A CA 1
ATOM 717 C C . ARG A 1 91 ? 9.990 4.223 -13.045 1.00 96.19 91 ARG A C 1
ATOM 719 O O . ARG A 1 91 ? 8.942 4.125 -12.406 1.00 96.19 91 ARG A O 1
ATOM 726 N N . GLU A 1 92 ? 10.215 5.197 -13.918 1.00 96.25 92 GLU A N 1
ATOM 727 C CA . GLU A 1 92 ? 9.347 6.368 -14.105 1.00 96.25 92 GLU A CA 1
ATOM 728 C C . GLU A 1 92 ? 7.853 6.007 -14.186 1.00 96.25 92 GLU A C 1
ATOM 730 O O . GLU A 1 92 ? 7.058 6.476 -13.377 1.00 96.25 92 GLU A O 1
ATOM 735 N N . ARG A 1 93 ? 7.482 5.051 -15.049 1.00 95.94 93 ARG A N 1
ATOM 736 C CA . ARG A 1 93 ? 6.080 4.620 -15.192 1.00 95.94 93 ARG A CA 1
ATOM 737 C C . ARG A 1 93 ? 5.471 4.000 -13.933 1.00 95.94 93 ARG A C 1
ATOM 739 O O . ARG A 1 93 ? 4.274 4.161 -13.707 1.00 95.94 93 ARG A O 1
ATOM 746 N N . GLU A 1 94 ? 6.233 3.247 -13.132 1.00 97.50 94 GLU A N 1
ATOM 747 C CA . GLU A 1 94 ? 5.684 2.730 -11.863 1.00 97.50 94 GLU A CA 1
ATOM 748 C C . GLU A 1 94 ? 5.475 3.869 -10.872 1.00 97.50 94 GLU A C 1
ATOM 750 O O . GLU A 1 94 ? 4.456 3.884 -10.187 1.00 97.50 94 GLU A O 1
ATOM 755 N N . ILE A 1 95 ? 6.389 4.839 -10.837 1.00 98.06 95 ILE A N 1
ATOM 756 C CA . ILE A 1 95 ? 6.300 6.002 -9.954 1.00 98.06 95 ILE A CA 1
ATOM 757 C C . ILE A 1 95 ? 5.088 6.859 -10.319 1.00 98.06 95 ILE A C 1
ATOM 759 O O . ILE A 1 95 ? 4.298 7.173 -9.435 1.00 98.06 95 ILE A O 1
ATOM 763 N N . GLU A 1 96 ? 4.868 7.150 -11.604 1.00 98.25 96 GLU A N 1
ATOM 764 C CA . GLU A 1 96 ? 3.650 7.818 -12.090 1.00 98.25 96 GLU A CA 1
ATOM 765 C C . GLU A 1 96 ? 2.387 7.070 -11.642 1.00 98.25 96 GLU A C 1
ATOM 767 O O . GLU A 1 96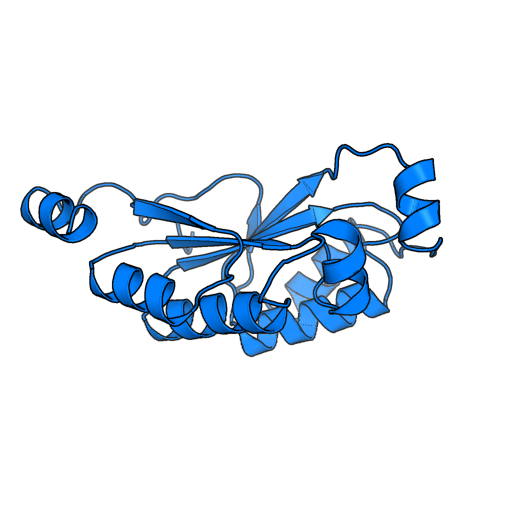 ? 1.450 7.656 -11.100 1.00 98.25 96 GLU A O 1
ATOM 772 N N . GLY A 1 97 ? 2.377 5.743 -11.795 1.00 98.25 97 GLY A N 1
ATOM 773 C CA . GLY A 1 97 ? 1.254 4.920 -11.357 1.00 98.25 97 GLY A CA 1
ATOM 774 C C . GLY A 1 97 ? 1.058 4.920 -9.835 1.00 98.25 97 GLY A C 1
ATOM 775 O O . GLY A 1 97 ? -0.077 4.858 -9.364 1.00 98.25 97 GLY A O 1
ATOM 776 N N . LEU A 1 98 ? 2.138 4.959 -9.049 1.00 98.50 98 LEU A N 1
ATOM 777 C CA . LEU A 1 98 ? 2.078 5.090 -7.590 1.00 98.50 98 LEU A CA 1
ATOM 778 C C . LEU A 1 98 ? 1.563 6.472 -7.176 1.00 98.50 98 LEU A C 1
ATOM 780 O O . LEU A 1 98 ? 0.778 6.553 -6.235 1.00 98.50 98 LEU A O 1
ATOM 784 N N . ILE A 1 99 ? 1.938 7.532 -7.895 1.00 98.69 99 ILE A N 1
ATOM 785 C CA . ILE A 1 99 ? 1.415 8.885 -7.684 1.00 98.69 99 ILE A CA 1
ATOM 786 C C . ILE A 1 99 ? -0.103 8.901 -7.893 1.00 98.69 99 ILE A C 1
ATOM 788 O O . ILE A 1 99 ? -0.838 9.338 -7.005 1.00 98.69 99 ILE A O 1
ATOM 792 N N . GLU A 1 100 ? -0.597 8.355 -9.009 1.00 98.56 100 GLU A N 1
ATOM 793 C CA . GLU A 1 100 ? -2.043 8.275 -9.261 1.00 98.56 100 GLU A CA 1
ATOM 794 C C . GLU A 1 100 ? -2.770 7.404 -8.233 1.00 98.56 100 GLU A C 1
ATOM 796 O O . GLU A 1 100 ? -3.866 7.750 -7.778 1.00 98.56 100 GLU A O 1
ATOM 801 N N . LEU A 1 101 ? -2.152 6.291 -7.825 1.00 98.56 101 LEU A N 1
ATOM 802 C CA . LEU A 1 101 ? -2.681 5.430 -6.774 1.00 98.56 101 LEU A CA 1
ATOM 803 C C . LEU A 1 101 ? -2.861 6.218 -5.474 1.00 98.56 101 LEU A C 1
ATOM 805 O O . LEU A 1 101 ? -3.979 6.288 -4.968 1.00 98.56 101 LEU A O 1
ATOM 809 N N . VAL A 1 102 ? -1.790 6.839 -4.967 1.00 98.56 102 VAL A N 1
ATOM 810 C CA . VAL A 1 102 ? -1.809 7.598 -3.708 1.00 98.56 102 VAL A CA 1
ATOM 811 C C . VAL A 1 102 ? -2.793 8.759 -3.791 1.00 98.56 102 VAL A C 1
ATOM 813 O O . VAL A 1 102 ? -3.571 8.944 -2.855 1.00 98.56 102 VAL A O 1
ATOM 816 N N . ARG A 1 103 ? -2.837 9.492 -4.910 1.00 98.44 103 ARG A N 1
ATOM 817 C CA . ARG A 1 103 ? -3.784 10.597 -5.107 1.00 98.44 103 ARG A CA 1
ATOM 818 C C . ARG A 1 103 ? -5.235 10.124 -5.027 1.00 98.44 103 ARG A C 1
ATOM 820 O O . ARG A 1 103 ? -6.048 10.744 -4.342 1.00 98.44 103 ARG A O 1
ATOM 827 N N . LYS A 1 104 ? -5.560 9.005 -5.681 1.00 98.25 104 LYS A N 1
ATOM 828 C CA . LYS A 1 104 ? -6.922 8.454 -5.714 1.00 98.25 104 LYS A CA 1
ATOM 829 C C . LYS A 1 104 ? -7.358 7.859 -4.376 1.00 98.25 104 LYS A C 1
ATOM 831 O O . LYS A 1 104 ? -8.512 8.011 -3.973 1.00 98.25 104 LYS A O 1
ATOM 836 N N . THR A 1 105 ? -6.471 7.139 -3.699 1.00 98.38 105 THR A N 1
ATOM 837 C CA . THR A 1 105 ? -6.816 6.419 -2.465 1.00 98.38 105 THR A CA 1
ATOM 838 C C . THR A 1 105 ? -6.580 7.249 -1.212 1.00 98.38 105 THR A C 1
ATOM 840 O O . THR A 1 105 ? -7.130 6.903 -0.172 1.00 98.38 105 THR A O 1
ATOM 843 N N . ARG A 1 106 ? -5.776 8.320 -1.293 1.00 97.94 106 ARG A N 1
ATOM 844 C CA . ARG A 1 106 ? -5.259 9.090 -0.149 1.00 97.94 106 ARG A CA 1
ATOM 845 C C . ARG A 1 106 ? -4.624 8.163 0.895 1.00 97.94 106 ARG A C 1
ATOM 847 O O . ARG A 1 106 ? -5.002 8.187 2.062 1.00 97.94 106 ARG A O 1
ATOM 854 N N . LEU A 1 107 ? -3.726 7.292 0.424 1.00 96.69 107 LEU A N 1
ATOM 855 C CA . LEU A 1 107 ? -3.041 6.297 1.256 1.00 96.69 107 LEU A CA 1
ATOM 856 C C . LEU A 1 107 ? -2.295 6.955 2.415 1.00 96.69 107 LEU A C 1
ATOM 858 O O . LEU A 1 107 ? -1.698 8.013 2.242 1.00 96.69 107 LEU A O 1
ATOM 862 N N . ASP A 1 108 ? -2.278 6.286 3.565 1.00 98.38 108 ASP A N 1
ATOM 863 C CA . ASP A 1 108 ? -1.560 6.770 4.745 1.00 98.38 108 ASP A CA 1
ATOM 864 C C . ASP A 1 108 ? -0.126 6.237 4.805 1.00 98.38 108 ASP A C 1
ATOM 866 O O . ASP A 1 108 ? 0.790 6.937 5.230 1.00 98.38 108 ASP A O 1
ATOM 870 N N . LEU A 1 109 ? 0.082 4.990 4.371 1.00 98.44 109 LEU A N 1
ATOM 871 C CA . LEU A 1 109 ? 1.363 4.300 4.518 1.00 98.44 109 LEU A CA 1
ATOM 872 C C . LEU A 1 109 ? 1.691 3.407 3.320 1.00 98.44 109 LEU A C 1
ATOM 874 O O . LEU A 1 109 ? 0.938 2.490 2.982 1.00 98.44 109 LEU A O 1
ATOM 878 N N . ILE A 1 110 ? 2.883 3.589 2.755 1.00 98.38 110 ILE A N 1
ATOM 879 C CA . ILE A 1 110 ? 3.520 2.586 1.899 1.00 98.38 110 ILE A CA 1
ATOM 880 C C . ILE A 1 110 ? 4.463 1.749 2.762 1.00 98.38 110 ILE A C 1
ATOM 882 O O . ILE A 1 110 ? 5.497 2.217 3.242 1.00 98.38 110 ILE A O 1
ATOM 886 N N . GLN A 1 111 ? 4.107 0.480 2.951 1.00 98.00 111 GLN A N 1
ATOM 887 C CA . GLN A 1 111 ? 5.007 -0.509 3.523 1.00 98.00 111 GLN A CA 1
ATOM 888 C C . GLN A 1 111 ? 5.855 -1.126 2.419 1.00 98.00 111 GLN A C 1
ATOM 890 O O . GLN A 1 111 ? 5.343 -1.858 1.569 1.00 98.00 111 GLN A O 1
ATOM 895 N N . MET A 1 112 ? 7.151 -0.842 2.445 1.00 96.31 112 MET A N 1
ATOM 896 C CA . MET A 1 112 ? 8.093 -1.313 1.436 1.00 96.31 112 MET A CA 1
ATOM 897 C C . MET A 1 112 ? 8.618 -2.687 1.838 1.00 96.31 112 MET A C 1
ATOM 899 O O . MET A 1 112 ? 9.287 -2.827 2.862 1.00 96.31 112 MET A O 1
ATOM 903 N N . ARG A 1 113 ? 8.291 -3.720 1.059 1.00 96.31 113 ARG A N 1
ATOM 904 C CA . ARG A 1 113 ? 8.769 -5.087 1.292 1.00 96.31 113 ARG A CA 1
ATOM 905 C C . ARG A 1 113 ? 9.600 -5.557 0.123 1.00 96.31 113 ARG A C 1
ATOM 907 O O . ARG A 1 113 ? 9.134 -5.496 -1.006 1.00 96.31 113 ARG A O 1
ATOM 914 N N . ASN A 1 114 ? 10.783 -6.088 0.406 1.00 94.62 114 ASN A N 1
ATOM 915 C CA . ASN A 1 114 ? 11.610 -6.708 -0.620 1.00 94.62 114 ASN A CA 1
ATOM 916 C C . ASN A 1 114 ? 10.838 -7.847 -1.288 1.00 94.62 114 ASN A C 1
ATOM 918 O O . ASN A 1 114 ? 10.274 -8.716 -0.612 1.00 94.62 114 ASN A O 1
ATOM 922 N N . LEU A 1 115 ? 10.807 -7.830 -2.617 1.00 94.69 115 LEU A N 1
ATOM 923 C CA . LEU A 1 115 ? 10.278 -8.930 -3.393 1.00 94.69 115 LEU A CA 1
ATOM 924 C C . LEU A 1 115 ? 11.327 -10.050 -3.452 1.00 94.69 115 LEU A C 1
ATOM 926 O O . LEU A 1 115 ? 12.258 -10.007 -4.249 1.00 94.69 115 LEU A O 1
ATOM 930 N N . ASN A 1 116 ? 11.160 -11.058 -2.597 1.00 93.31 116 ASN A N 1
ATOM 931 C CA . ASN A 1 116 ? 12.065 -12.206 -2.498 1.00 93.31 116 ASN A CA 1
ATOM 932 C C . ASN A 1 116 ? 11.725 -13.266 -3.560 1.00 93.31 116 ASN A C 1
ATOM 934 O O . ASN A 1 116 ? 11.184 -14.325 -3.245 1.00 93.31 116 ASN A O 1
ATOM 938 N N . ILE A 1 117 ? 11.997 -12.951 -4.823 1.00 93.75 117 ILE A N 1
ATOM 939 C CA . ILE A 1 117 ? 11.820 -13.841 -5.976 1.00 93.75 117 ILE A CA 1
ATOM 940 C C . ILE A 1 117 ? 13.139 -13.955 -6.741 1.00 93.75 117 ILE A C 1
ATOM 942 O O . ILE A 1 117 ? 13.967 -13.049 -6.670 1.00 93.75 117 ILE A O 1
ATOM 946 N N . ASP A 1 118 ? 13.312 -15.037 -7.499 1.00 95.38 118 ASP A N 1
ATOM 947 C CA . ASP A 1 118 ? 14.396 -15.154 -8.475 1.00 95.38 118 ASP A CA 1
ATOM 948 C C . ASP A 1 118 ? 14.384 -13.943 -9.444 1.00 95.38 118 ASP A C 1
ATOM 950 O O . ASP A 1 118 ? 13.378 -13.729 -10.142 1.00 95.38 118 ASP A O 1
ATOM 954 N N . PRO A 1 119 ? 15.456 -13.125 -9.474 1.00 93.06 119 PRO A N 1
ATOM 955 C CA . PRO A 1 119 ? 15.504 -11.915 -10.291 1.00 93.06 119 PRO A CA 1
ATOM 956 C C . PRO A 1 119 ? 15.387 -12.178 -11.793 1.00 93.06 119 PRO A C 1
ATOM 958 O O . PRO A 1 119 ? 14.709 -11.420 -12.491 1.00 93.06 119 PRO A O 1
ATOM 961 N N . ASP A 1 120 ? 15.993 -13.251 -12.300 1.00 93.44 120 ASP A N 1
ATOM 962 C CA . ASP A 1 120 ? 15.982 -13.574 -13.727 1.00 93.44 120 ASP A CA 1
ATOM 963 C C . ASP A 1 120 ? 14.588 -14.016 -14.175 1.00 93.44 120 ASP A C 1
ATOM 965 O O . ASP A 1 120 ? 14.076 -13.560 -15.205 1.00 93.44 120 ASP A O 1
ATOM 969 N N . LEU A 1 121 ? 13.920 -14.839 -13.362 1.00 93.94 121 LEU A N 1
ATOM 970 C CA . LEU A 1 121 ? 12.530 -15.235 -13.581 1.00 93.94 121 LEU A CA 1
ATOM 971 C C . LEU A 1 121 ? 11.591 -14.023 -13.568 1.00 93.94 121 LEU A C 1
ATOM 973 O O . LEU A 1 121 ? 10.699 -13.905 -14.423 1.00 93.94 121 LEU A O 1
ATOM 977 N N . TYR A 1 122 ? 11.780 -13.121 -12.602 1.00 95.25 122 TYR A N 1
ATOM 978 C CA . TYR A 1 122 ? 10.948 -11.931 -12.473 1.00 95.25 122 TYR A CA 1
ATOM 979 C C . TYR A 1 122 ? 11.127 -11.002 -13.667 1.00 95.25 122 TYR A C 1
ATOM 981 O O . TYR A 1 122 ? 10.141 -10.642 -14.310 1.00 95.25 122 TYR A O 1
ATOM 989 N N . LEU A 1 123 ? 12.369 -10.685 -14.033 1.00 93.19 123 LEU A N 1
ATOM 990 C CA . LEU A 1 123 ? 12.677 -9.803 -15.158 1.00 93.19 123 LEU A CA 1
ATOM 991 C C . LEU A 1 123 ? 12.269 -10.404 -16.507 1.00 93.19 123 LEU A C 1
ATOM 993 O O . LEU A 1 123 ? 11.814 -9.666 -17.381 1.00 93.19 123 LEU A O 1
ATOM 997 N N . LYS A 1 124 ? 12.340 -11.731 -16.673 1.00 93.94 124 LYS A N 1
ATOM 998 C CA . LYS A 1 124 ? 11.798 -12.417 -17.858 1.00 93.94 124 LYS A CA 1
ATOM 999 C C . LYS A 1 124 ? 10.287 -12.214 -17.996 1.00 93.94 124 LYS A C 1
ATOM 1001 O O . LYS A 1 124 ? 9.782 -12.086 -19.108 1.00 93.94 124 LYS A O 1
ATOM 1006 N N . THR A 1 125 ? 9.569 -12.177 -16.875 1.00 94.00 125 THR A N 1
ATOM 1007 C CA . THR A 1 125 ? 8.107 -12.014 -16.850 1.00 94.00 125 THR A CA 1
ATOM 1008 C C . THR A 1 125 ? 7.689 -10.545 -16.954 1.00 94.00 125 THR A C 1
ATOM 1010 O O . THR A 1 125 ? 6.735 -10.212 -17.654 1.00 94.00 125 THR A O 1
ATOM 1013 N N . MET A 1 126 ? 8.396 -9.662 -16.251 1.00 93.69 126 MET A N 1
ATOM 1014 C CA . MET A 1 126 ? 8.034 -8.255 -16.072 1.00 93.69 126 MET A CA 1
ATOM 1015 C C . MET A 1 126 ? 8.665 -7.311 -17.090 1.00 93.69 126 MET A C 1
ATOM 1017 O O . MET A 1 126 ? 8.187 -6.188 -17.264 1.00 93.69 126 MET A O 1
ATOM 1021 N N . GLY A 1 127 ? 9.701 -7.772 -17.785 1.00 89.94 127 GLY A N 1
ATOM 1022 C CA . GLY A 1 127 ? 10.544 -6.946 -18.632 1.00 89.94 127 GLY A CA 1
ATOM 1023 C C . GLY A 1 127 ? 11.630 -6.242 -17.823 1.00 89.94 127 GLY A C 1
ATOM 1024 O O . GLY A 1 127 ? 11.411 -5.794 -16.696 1.00 89.94 127 GLY A O 1
ATOM 1025 N N . LYS A 1 128 ? 12.812 -6.135 -18.431 1.00 83.56 128 LYS A N 1
ATOM 1026 C CA . LYS A 1 128 ? 13.907 -5.322 -17.903 1.00 83.56 128 LYS A CA 1
ATOM 1027 C C . LYS A 1 128 ? 13.578 -3.845 -18.090 1.00 83.56 128 LYS A C 1
ATOM 1029 O O . LYS A 1 128 ? 13.052 -3.450 -19.129 1.00 83.56 128 LYS A O 1
ATOM 1034 N N . ALA A 1 129 ? 13.890 -3.052 -17.080 1.00 77.00 129 ALA A N 1
ATOM 1035 C CA . ALA A 1 129 ? 13.831 -1.604 -17.130 1.00 77.00 129 ALA A CA 1
ATOM 1036 C C . ALA A 1 129 ? 14.976 -1.039 -16.287 1.00 77.00 129 ALA A C 1
ATOM 1038 O O . ALA A 1 129 ? 15.531 -1.737 -15.435 1.00 77.00 129 ALA A O 1
ATOM 1039 N N . GLU A 1 130 ? 15.325 0.214 -16.551 1.00 87.81 130 GLU A N 1
ATOM 1040 C CA . GLU A 1 130 ? 16.228 0.977 -15.701 1.00 87.81 130 GLU A CA 1
ATOM 1041 C C . GLU A 1 130 ? 15.397 1.720 -14.655 1.00 87.81 130 GLU A C 1
ATOM 1043 O O . GLU A 1 130 ? 14.495 2.497 -14.978 1.00 87.81 130 GLU A O 1
ATOM 1048 N N . GLY A 1 131 ? 15.675 1.426 -13.388 1.00 93.62 131 GLY A N 1
ATOM 1049 C CA . GLY A 1 131 ? 15.105 2.137 -12.251 1.00 93.62 131 GLY A CA 1
ATOM 1050 C C . GLY A 1 131 ? 15.943 3.365 -11.928 1.00 93.62 131 GLY A C 1
ATOM 1051 O O . GLY A 1 131 ? 17.160 3.368 -12.114 1.00 93.62 131 GLY A O 1
ATOM 1052 N N . MET A 1 132 ? 15.302 4.413 -11.421 1.00 96.25 132 MET A N 1
ATOM 1053 C CA . MET A 1 132 ? 15.990 5.649 -11.041 1.00 96.25 132 MET A CA 1
ATOM 1054 C C . MET A 1 132 ? 16.522 5.641 -9.598 1.00 96.25 132 MET A C 1
ATOM 1056 O O . MET A 1 132 ? 17.048 6.654 -9.133 1.00 96.25 132 MET A O 1
ATOM 1060 N N . GLY A 1 133 ? 16.376 4.517 -8.894 1.00 96.94 133 GLY A N 1
ATOM 1061 C CA . GLY A 1 133 ? 16.755 4.315 -7.503 1.00 96.94 133 GLY A CA 1
ATOM 1062 C C . GLY A 1 133 ? 15.555 4.382 -6.557 1.00 96.94 133 GLY A C 1
ATOM 1063 O O . GLY A 1 133 ? 14.766 5.329 -6.583 1.00 96.94 133 GLY A O 1
ATOM 1064 N N . ILE A 1 134 ? 15.468 3.411 -5.640 1.00 97.06 134 ILE A N 1
ATOM 1065 C CA . ILE A 1 134 ? 14.418 3.342 -4.610 1.00 97.06 134 ILE A CA 1
ATOM 1066 C C . ILE A 1 134 ? 14.363 4.620 -3.760 1.00 97.06 134 ILE A C 1
ATOM 1068 O O . ILE A 1 134 ? 13.275 5.120 -3.486 1.00 97.06 134 ILE A O 1
ATOM 1072 N N . GLN A 1 135 ? 15.518 5.175 -3.373 1.00 97.62 135 GLN A N 1
ATOM 1073 C CA . GLN A 1 135 ? 15.565 6.413 -2.588 1.00 97.62 135 GLN A CA 1
ATOM 1074 C C . GLN A 1 135 ? 14.931 7.578 -3.353 1.00 97.62 135 GLN A C 1
ATOM 1076 O O . GLN A 1 135 ? 14.090 8.287 -2.813 1.00 97.62 135 GLN A O 1
ATOM 1081 N N . LYS A 1 136 ? 15.248 7.711 -4.644 1.00 98.06 136 LYS A N 1
ATOM 1082 C CA . LYS A 1 136 ? 14.696 8.768 -5.492 1.00 98.06 136 LYS A CA 1
ATOM 1083 C C . LYS A 1 136 ? 13.181 8.630 -5.663 1.00 98.06 136 LYS A C 1
ATOM 1085 O O . LYS A 1 136 ? 12.478 9.634 -5.637 1.00 98.06 136 LYS A O 1
ATOM 1090 N N . MET A 1 137 ? 12.666 7.403 -5.777 1.00 98.00 137 MET A N 1
ATOM 1091 C CA . MET A 1 137 ? 11.220 7.145 -5.743 1.00 98.00 137 MET A CA 1
ATOM 1092 C C . MET A 1 137 ? 10.587 7.633 -4.431 1.00 98.00 137 MET A C 1
ATOM 1094 O O . MET A 1 137 ? 9.554 8.301 -4.472 1.00 98.00 137 MET A O 1
ATOM 1098 N N . ILE A 1 138 ? 11.190 7.313 -3.278 1.00 98.12 138 ILE A N 1
ATOM 1099 C CA . ILE A 1 138 ? 10.698 7.762 -1.964 1.00 98.12 138 ILE A CA 1
ATOM 1100 C C . ILE A 1 138 ? 10.698 9.292 -1.888 1.00 98.12 138 ILE A C 1
ATOM 1102 O O . ILE A 1 138 ? 9.702 9.870 -1.455 1.00 98.12 138 ILE A O 1
ATOM 1106 N N . ASP A 1 139 ? 11.766 9.950 -2.342 1.00 98.44 139 ASP A N 1
ATOM 1107 C CA . ASP A 1 139 ? 11.888 11.411 -2.312 1.00 98.44 139 ASP A CA 1
ATOM 1108 C C . ASP A 1 139 ? 10.811 12.089 -3.174 1.00 98.44 139 ASP A C 1
ATOM 1110 O O . ASP A 1 139 ? 10.177 13.050 -2.736 1.00 98.44 139 ASP A O 1
ATOM 1114 N N . ILE A 1 140 ? 10.554 11.559 -4.378 1.00 98.50 140 ILE A N 1
ATOM 1115 C CA . ILE A 1 140 ? 9.498 12.050 -5.278 1.00 98.50 140 ILE A CA 1
ATOM 1116 C C . ILE A 1 140 ? 8.127 11.930 -4.608 1.00 98.50 140 ILE A C 1
ATOM 1118 O O . ILE A 1 140 ? 7.386 12.911 -4.536 1.00 98.50 140 ILE A O 1
ATOM 1122 N N . LEU A 1 141 ? 7.798 10.747 -4.084 1.00 98.38 141 LEU A N 1
ATOM 1123 C CA . LEU A 1 141 ? 6.507 10.500 -3.443 1.00 98.38 141 LEU A CA 1
ATOM 1124 C C . LEU A 1 141 ? 6.329 11.328 -2.163 1.00 98.38 141 LEU A C 1
ATOM 1126 O O . LEU A 1 141 ? 5.237 11.832 -1.921 1.00 98.38 141 LEU A O 1
ATOM 1130 N N . SER A 1 142 ? 7.386 11.503 -1.366 1.00 98.12 142 SER A N 1
ATOM 1131 C CA . SER A 1 142 ? 7.344 12.305 -0.133 1.00 98.12 142 SER A CA 1
ATOM 1132 C C . SER A 1 142 ? 7.165 13.794 -0.430 1.00 98.12 142 SER A C 1
ATOM 1134 O O . SER A 1 142 ? 6.468 14.493 0.303 1.00 98.12 142 SER A O 1
ATOM 1136 N N . LYS A 1 143 ? 7.773 14.287 -1.517 1.00 98.31 143 LYS A N 1
ATOM 1137 C CA . LYS A 1 143 ? 7.614 15.672 -1.970 1.00 98.31 143 LYS A CA 1
ATOM 1138 C C . LYS A 1 143 ? 6.200 15.941 -2.490 1.00 98.31 143 LYS A C 1
ATOM 1140 O O . LYS A 1 143 ? 5.636 16.984 -2.175 1.00 98.31 143 LYS A O 1
ATOM 1145 N N . GLU A 1 144 ? 5.645 15.017 -3.272 1.00 98.31 144 GLU A N 1
ATOM 1146 C CA . GLU A 1 144 ? 4.287 15.130 -3.825 1.00 98.31 144 GLU A CA 1
ATOM 1147 C C . GLU A 1 144 ? 3.208 14.945 -2.742 1.00 98.31 144 GLU A C 1
ATOM 1149 O O . GLU A 1 144 ? 2.190 15.637 -2.746 1.00 98.31 1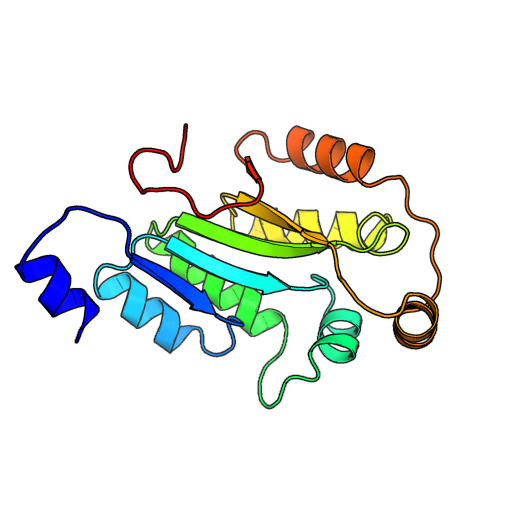44 GLU A O 1
ATOM 1154 N N . PHE A 1 145 ? 3.437 14.046 -1.777 1.00 98.19 145 PHE A N 1
ATOM 1155 C CA . PHE A 1 145 ? 2.484 13.717 -0.717 1.00 98.19 145 PHE A CA 1
ATOM 1156 C C . PHE A 1 145 ? 3.129 13.819 0.677 1.00 98.19 145 PHE A C 1
ATOM 1158 O O . PHE A 1 145 ? 3.463 12.796 1.274 1.00 98.19 145 PHE A O 1
ATOM 1165 N N . PRO A 1 146 ? 3.229 15.025 1.270 1.00 97.00 146 PRO A N 1
ATOM 1166 C CA . PRO A 1 146 ? 3.888 15.221 2.569 1.00 97.00 146 PRO A CA 1
ATOM 1167 C C . PRO A 1 146 ? 3.262 14.463 3.752 1.00 97.00 146 PRO A C 1
ATOM 1169 O O . PRO A 1 146 ? 3.901 14.294 4.786 1.00 97.00 146 PRO A O 1
ATOM 1172 N N . SER A 1 147 ? 2.002 14.029 3.629 1.00 95.62 147 SER A N 1
ATOM 1173 C CA . SER A 1 147 ? 1.306 13.224 4.646 1.00 95.62 147 SER A CA 1
ATOM 1174 C C . SER A 1 147 ? 1.492 11.714 4.468 1.00 95.62 147 SER A C 1
ATOM 1176 O O . SER A 1 147 ? 1.151 10.953 5.374 1.00 95.62 147 SER A O 1
ATOM 1178 N N . LEU A 1 148 ? 2.030 11.275 3.325 1.00 98.06 148 LEU A N 1
ATOM 1179 C CA . LEU A 1 148 ? 2.288 9.871 3.053 1.00 98.06 148 LEU A CA 1
ATOM 1180 C C . LEU A 1 148 ? 3.479 9.399 3.880 1.00 98.06 148 LEU A C 1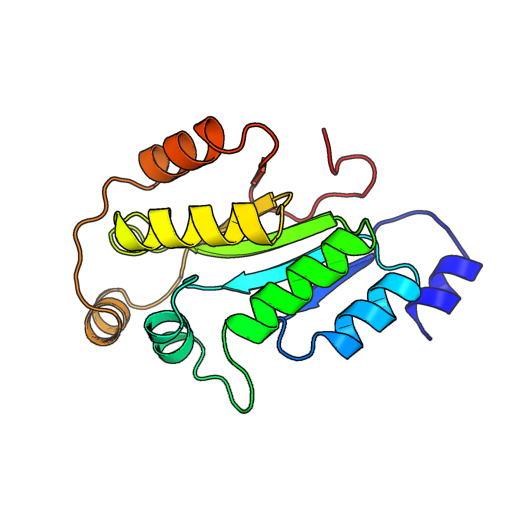
ATOM 1182 O O . LEU A 1 148 ? 4.567 9.970 3.832 1.00 98.06 148 LEU A O 1
ATOM 1186 N N . GLN A 1 149 ? 3.287 8.307 4.607 1.00 97.75 149 GLN A N 1
ATOM 1187 C CA . GLN A 1 149 ? 4.342 7.713 5.409 1.00 97.75 149 GLN A CA 1
ATOM 1188 C C . GLN A 1 149 ? 4.971 6.517 4.694 1.00 97.75 149 GLN A C 1
ATOM 1190 O O . GLN A 1 149 ? 4.326 5.805 3.920 1.00 97.75 149 GLN A O 1
ATOM 1195 N N . PHE A 1 150 ? 6.227 6.241 5.036 1.00 97.38 150 PHE A N 1
ATOM 1196 C CA . PHE A 1 150 ? 6.943 5.037 4.629 1.00 97.38 150 PHE A CA 1
ATOM 1197 C C . PHE A 1 150 ? 7.283 4.204 5.859 1.00 97.38 150 PHE A C 1
ATOM 1199 O O . PHE A 1 150 ? 7.509 4.727 6.953 1.00 97.38 150 PHE A O 1
ATOM 1206 N N . GLY A 1 151 ? 7.291 2.884 5.707 1.00 94.38 151 GLY A N 1
ATOM 1207 C CA . GLY A 1 151 ? 7.649 2.010 6.812 1.00 94.38 151 GLY A CA 1
ATOM 1208 C C . GLY A 1 151 ? 7.691 0.542 6.438 1.00 94.38 151 GLY A C 1
ATOM 1209 O O . GLY A 1 151 ? 7.665 0.165 5.269 1.00 94.38 151 GLY A O 1
ATOM 1210 N N . TYR A 1 152 ? 7.750 -0.294 7.469 1.00 91.31 152 TYR A N 1
ATOM 1211 C CA . TYR A 1 152 ? 7.870 -1.740 7.308 1.00 91.31 152 TYR A CA 1
ATOM 1212 C C . TYR A 1 152 ? 6.790 -2.511 8.073 1.00 91.31 152 TYR A C 1
ATOM 1214 O O . TYR A 1 152 ? 6.279 -3.518 7.583 1.00 91.31 152 TYR A O 1
ATOM 1222 N N . PHE A 1 153 ? 6.396 -2.036 9.256 1.00 90.88 153 PHE A N 1
ATOM 1223 C CA . PHE A 1 153 ? 5.471 -2.730 10.153 1.00 90.88 153 PHE A CA 1
ATOM 1224 C C . PHE A 1 153 ? 4.095 -2.069 10.210 1.00 90.88 153 PHE A C 1
ATOM 1226 O O . PHE A 1 153 ? 3.934 -0.885 9.908 1.00 90.88 153 PHE A O 1
ATOM 1233 N N . ASN A 1 154 ? 3.101 -2.851 10.635 1.00 90.69 154 ASN A N 1
ATOM 1234 C CA . ASN A 1 154 ? 1.802 -2.305 11.003 1.00 90.69 154 ASN A CA 1
ATOM 1235 C C . ASN A 1 154 ? 1.960 -1.394 12.219 1.00 90.69 154 ASN A C 1
ATOM 1237 O O . ASN A 1 154 ? 2.746 -1.674 13.125 1.00 90.69 154 ASN A O 1
ATOM 1241 N N . ARG A 1 155 ? 1.199 -0.307 12.222 1.00 92.81 155 ARG A N 1
ATOM 1242 C CA . ARG A 1 155 ? 1.180 0.662 13.312 1.00 92.81 155 ARG A CA 1
ATOM 1243 C C . ARG A 1 155 ? 0.034 0.340 14.262 1.00 92.81 155 ARG A C 1
ATOM 1245 O O . ARG A 1 155 ? -0.929 -0.320 13.877 1.00 92.81 155 ARG A O 1
ATOM 1252 N N . THR A 1 156 ? 0.142 0.805 15.499 1.00 94.88 156 THR A N 1
ATOM 1253 C CA . THR A 1 156 ? -1.009 0.833 16.402 1.00 94.88 156 THR A CA 1
ATOM 1254 C C . THR A 1 156 ? -1.806 2.110 16.150 1.00 94.88 156 THR A C 1
ATOM 1256 O O . THR A 1 156 ? -1.239 3.108 15.695 1.00 94.88 156 THR A O 1
ATOM 1259 N N . LYS A 1 157 ? -3.107 2.099 16.448 1.00 94.38 157 LYS A N 1
ATOM 1260 C CA . LYS A 1 157 ? -4.004 3.237 16.197 1.00 94.38 157 LYS A CA 1
ATOM 1261 C C . LYS A 1 157 ? -3.561 4.530 16.892 1.00 94.38 157 LYS A C 1
ATOM 1263 O O . LYS A 1 157 ? -3.790 5.618 16.380 1.00 94.38 157 LYS A O 1
ATOM 1268 N N . GLU A 1 158 ? -2.830 4.422 18.002 1.00 94.56 158 GLU A N 1
ATOM 1269 C CA . GLU A 1 158 ? -2.236 5.547 18.737 1.00 94.56 158 GLU A CA 1
ATOM 1270 C C . GLU A 1 158 ? -1.037 6.188 18.005 1.00 94.56 158 GLU A C 1
ATOM 1272 O O . GLU A 1 158 ? -0.600 7.283 18.364 1.00 94.56 158 GLU A O 1
ATOM 1277 N N . LYS A 1 159 ? -0.483 5.504 16.993 1.00 94.12 159 LYS A N 1
ATOM 1278 C CA . LYS A 1 159 ? 0.705 5.903 16.219 1.00 94.12 159 LYS A CA 1
ATOM 1279 C C . LYS A 1 159 ? 0.437 6.063 14.718 1.00 94.12 159 LYS A C 1
ATOM 1281 O O . LYS A 1 159 ? 1.385 6.199 13.947 1.00 94.12 159 LYS A O 1
ATOM 1286 N N . PHE A 1 160 ? -0.821 6.030 14.281 1.00 94.81 160 PHE A N 1
ATOM 1287 C CA . PHE A 1 160 ? -1.165 6.132 12.859 1.00 94.81 160 PHE A CA 1
ATOM 1288 C C . PHE A 1 160 ? -0.631 7.404 12.202 1.00 94.81 160 PHE A C 1
ATOM 1290 O O . PHE A 1 160 ? -0.041 7.308 11.139 1.00 94.81 160 PHE A O 1
ATOM 1297 N N . TYR A 1 161 ? -0.733 8.554 12.866 1.00 90.75 161 TYR A N 1
ATOM 1298 C CA . TYR A 1 161 ? -0.337 9.852 12.300 1.00 90.75 161 TYR A CA 1
ATOM 1299 C C . TYR A 1 161 ? 0.841 10.498 13.038 1.00 90.75 161 TYR A C 1
ATOM 1301 O O . TYR A 1 161 ? 1.013 11.712 12.997 1.00 90.75 161 TYR A O 1
ATOM 1309 N N . ARG A 1 162 ? 1.609 9.684 13.766 1.00 77.62 162 ARG A N 1
ATOM 1310 C CA . ARG A 1 162 ? 2.846 10.100 14.434 1.00 77.62 162 ARG A CA 1
ATOM 1311 C C . ARG A 1 162 ? 4.070 9.676 13.635 1.00 77.62 162 ARG A C 1
ATO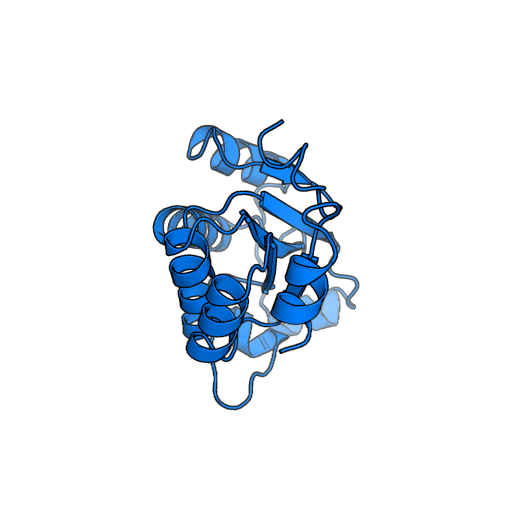M 1313 O O . ARG A 1 162 ? 3.945 8.747 12.794 1.00 77.62 162 ARG A O 1
#

Secondary structure (DSSP, 8-state):
-HHHHHHTT-S-S--EEEE----HHHHHHHHHTT--EEEEEES-SSHHHHHHHH--SS--HHHHHHHHHHHHHTT-EEEEEEEE-TTTTTSHHHHHHHHHHHHHHT-SEEEEEE--S-HHHHHHHH-------HHHHHHHHHHH-TT-EEESSPPPGGGTT-